Protein AF-A0A562YFC6-F1 (afdb_monomer)

Nearest PDB structures (foldseek):
  8dth-assembly1_A  TM=8.719E-01  e=4.647E-01  Arabidopsis thaliana
  7y4i-assembly1_A  TM=8.833E-01  e=5.257E-01  Arabidopsis thaliana
  6b85-assembly1_J  TM=7.557E-01  e=5.591E-01  synthetic construct
  6y4l-assembly1_A  TM=6.044E-01  e=3.787E+00  Homo sapiens

Structure (mmCIF, N/CA/C/O backbone):
data_AF-A0A562YFC6-F1
#
_entry.id   AF-A0A562YFC6-F1
#
loop_
_atom_site.group_PDB
_atom_site.id
_atom_site.type_symbol
_atom_site.label_atom_id
_atom_site.label_alt_id
_atom_site.label_comp_id
_atom_site.label_asym_id
_atom_site.label_entity_id
_atom_site.label_seq_id
_atom_site.pdbx_PDB_ins_code
_atom_site.Cartn_x
_atom_site.Cartn_y
_atom_site.Cartn_z
_atom_site.occupancy
_atom_site.B_iso_or_equiv
_atom_site.auth_seq_id
_atom_site.auth_comp_id
_atom_site.auth_asym_id
_atom_site.auth_atom_id
_atom_site.pdbx_PDB_model_num
ATOM 1 N N . MET A 1 1 ? 66.523 -62.316 -92.466 1.00 53.66 1 MET A N 1
ATOM 2 C CA . MET A 1 1 ? 65.958 -61.379 -93.464 1.00 53.66 1 MET A CA 1
ATOM 3 C C . MET A 1 1 ? 64.514 -60.990 -93.094 1.00 53.66 1 MET A C 1
ATOM 5 O O . MET A 1 1 ? 63.636 -61.067 -93.932 1.00 53.66 1 MET A O 1
ATOM 9 N N . PHE A 1 2 ? 64.249 -60.593 -91.837 1.00 54.56 2 PHE A N 1
ATOM 10 C CA . PHE A 1 2 ? 62.903 -60.193 -91.360 1.00 54.56 2 PHE A CA 1
ATOM 11 C C . PHE A 1 2 ? 62.871 -58.783 -90.723 1.00 54.56 2 PHE A C 1
ATOM 13 O O . PHE A 1 2 ? 61.810 -58.181 -90.638 1.00 54.56 2 PHE A O 1
ATOM 20 N N . ASN A 1 3 ? 64.025 -58.191 -90.381 1.00 55.91 3 ASN A N 1
ATOM 21 C CA . ASN A 1 3 ? 64.089 -56.900 -89.672 1.00 55.91 3 ASN A CA 1
ATOM 22 C C . ASN A 1 3 ? 63.833 -55.647 -90.531 1.00 55.91 3 ASN A C 1
ATOM 24 O O . ASN A 1 3 ? 63.648 -54.569 -89.976 1.00 55.91 3 ASN A O 1
ATOM 28 N N . TYR A 1 4 ? 63.827 -55.742 -91.864 1.00 58.12 4 TYR A N 1
ATOM 29 C CA . TYR A 1 4 ? 63.690 -54.549 -92.716 1.00 58.12 4 TYR A CA 1
ATOM 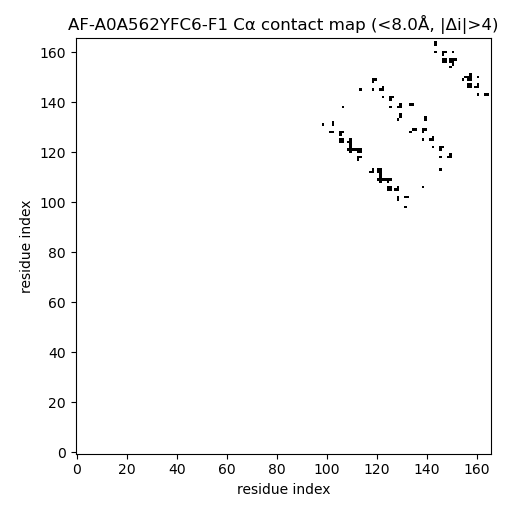30 C C . TYR A 1 4 ? 62.233 -54.118 -92.942 1.00 58.12 4 TYR A C 1
ATOM 32 O O . TYR A 1 4 ? 61.960 -52.928 -93.066 1.00 58.12 4 TYR A O 1
ATOM 40 N N . LEU A 1 5 ? 61.286 -55.062 -92.942 1.00 59.72 5 LEU A N 1
ATOM 41 C CA . LEU A 1 5 ? 59.866 -54.764 -93.174 1.00 59.72 5 LEU A CA 1
ATOM 42 C C . LEU A 1 5 ? 59.181 -54.158 -91.938 1.00 59.72 5 LEU A C 1
ATOM 44 O O . LEU A 1 5 ? 58.268 -53.345 -92.068 1.00 59.72 5 LEU A O 1
ATOM 48 N N . GLU A 1 6 ? 59.654 -54.491 -90.736 1.00 64.44 6 GLU A N 1
ATOM 49 C CA . GLU A 1 6 ? 59.081 -53.982 -89.485 1.00 64.44 6 GLU A CA 1
ATOM 50 C C . GLU A 1 6 ? 59.481 -52.521 -89.203 1.00 64.44 6 GLU A C 1
ATOM 52 O O . GLU A 1 6 ? 58.686 -51.729 -88.687 1.00 64.44 6 GLU A O 1
ATOM 57 N N . LEU A 1 7 ? 60.686 -52.125 -89.629 1.00 66.94 7 LEU A N 1
ATOM 58 C CA . LEU A 1 7 ? 61.162 -50.742 -89.547 1.00 66.94 7 LEU A CA 1
ATOM 59 C C . LEU A 1 7 ? 60.368 -49.800 -90.464 1.00 66.94 7 LEU A C 1
ATOM 61 O O . LEU A 1 7 ? 60.034 -48.687 -90.050 1.00 66.94 7 LEU A O 1
ATOM 65 N N . ASP A 1 8 ? 59.998 -50.242 -91.667 1.00 73.62 8 ASP A N 1
ATOM 66 C CA . ASP A 1 8 ? 59.271 -49.394 -92.619 1.00 73.62 8 ASP A CA 1
ATOM 67 C C . ASP A 1 8 ? 57.826 -49.117 -92.160 1.00 73.62 8 ASP A C 1
ATOM 69 O O . ASP A 1 8 ? 57.366 -47.969 -92.156 1.00 73.62 8 ASP A O 1
ATOM 73 N N . TYR A 1 9 ? 57.143 -50.132 -91.617 1.00 75.31 9 TYR A N 1
ATOM 74 C CA . TYR A 1 9 ? 55.788 -49.981 -91.076 1.00 75.31 9 TYR A CA 1
ATOM 75 C C . TYR A 1 9 ? 55.718 -48.968 -89.919 1.00 75.31 9 TYR A C 1
ATOM 77 O O . TYR A 1 9 ? 54.806 -48.134 -89.856 1.00 75.31 9 TYR A O 1
ATOM 85 N N . LYS A 1 10 ? 56.719 -48.975 -89.029 1.00 77.31 10 LYS A N 1
ATOM 86 C CA . LYS A 1 10 ? 56.790 -48.047 -87.890 1.00 77.31 10 LYS A CA 1
ATOM 87 C C . LYS A 1 10 ? 56.939 -46.592 -88.345 1.00 77.31 10 LYS A C 1
ATOM 89 O O . LYS A 1 10 ? 56.274 -45.707 -87.802 1.00 77.31 10 LYS A O 1
ATOM 94 N N . THR A 1 11 ? 57.741 -46.335 -89.380 1.00 82.81 11 THR A N 1
ATOM 95 C CA . THR A 1 11 ? 57.956 -44.963 -89.870 1.00 82.81 11 THR A CA 1
ATOM 96 C C . THR A 1 11 ? 56.727 -44.375 -90.561 1.00 82.81 11 THR A C 1
ATOM 98 O O . THR A 1 11 ? 56.467 -43.175 -90.422 1.00 82.81 11 THR A O 1
ATOM 101 N N . LYS A 1 12 ? 55.924 -45.195 -91.255 1.00 86.06 12 LYS A N 1
ATOM 102 C CA . LYS A 1 12 ? 54.685 -44.742 -91.905 1.00 86.06 12 LYS A CA 1
ATOM 103 C C . LYS A 1 12 ? 53.642 -44.289 -90.879 1.00 86.06 12 LYS A C 1
ATOM 105 O O . LYS A 1 12 ? 53.098 -43.189 -91.003 1.00 86.06 12 LYS A O 1
ATOM 110 N N . LYS A 1 13 ? 53.453 -45.066 -89.808 1.00 84.69 13 LYS A N 1
ATOM 111 C CA . LYS A 1 13 ? 52.497 -44.750 -88.733 1.00 84.69 13 LYS A CA 1
ATOM 112 C C . LYS A 1 13 ? 52.865 -43.468 -87.974 1.00 84.69 13 LYS A C 1
ATOM 114 O O . LYS A 1 13 ? 51.993 -42.665 -87.645 1.00 84.69 13 LYS A O 1
ATOM 119 N N . GLU A 1 14 ? 54.157 -43.209 -87.760 1.00 85.62 14 GLU A N 1
ATOM 120 C CA . GLU A 1 14 ? 54.598 -41.948 -87.148 1.00 85.62 14 GLU A CA 1
ATOM 121 C C . GLU A 1 14 ? 54.387 -40.718 -88.046 1.00 85.62 14 GLU A C 1
ATOM 123 O O . GLU A 1 14 ? 54.224 -39.603 -87.540 1.00 85.62 14 GLU A O 1
ATOM 128 N N . ARG A 1 15 ? 54.413 -40.867 -89.378 1.00 87.81 15 ARG A N 1
ATOM 129 C CA . ARG A 1 15 ? 54.118 -39.747 -90.292 1.00 87.81 15 ARG A CA 1
ATOM 130 C C . ARG A 1 15 ? 52.635 -39.388 -90.265 1.00 87.81 15 ARG A C 1
ATOM 132 O O . ARG A 1 15 ? 52.304 -38.205 -90.218 1.00 87.81 15 ARG A O 1
ATOM 139 N N . GLU A 1 16 ? 51.757 -40.385 -90.230 1.00 90.44 16 GLU A N 1
ATOM 140 C CA . GLU A 1 16 ? 50.309 -40.171 -90.136 1.00 90.44 16 GLU A CA 1
ATOM 141 C C . GLU A 1 16 ? 49.921 -39.498 -88.814 1.00 90.44 16 GLU A C 1
ATOM 143 O O . GLU A 1 16 ? 49.194 -38.501 -88.822 1.00 90.44 16 GLU A O 1
ATOM 148 N N . LEU A 1 17 ? 50.496 -39.945 -87.691 1.00 86.19 17 LEU A N 1
ATOM 149 C CA . LEU A 1 17 ? 50.258 -39.330 -86.383 1.00 86.19 17 LEU A CA 1
ATOM 150 C C . LEU A 1 17 ? 50.730 -37.867 -86.338 1.00 86.19 17 LEU A C 1
ATOM 152 O O . LEU A 1 17 ? 50.012 -36.992 -85.851 1.00 86.19 17 LEU A O 1
ATOM 156 N N . ARG A 1 18 ? 51.906 -37.564 -86.906 1.00 88.19 18 ARG A N 1
ATOM 157 C CA . ARG A 1 18 ? 52.421 -36.185 -86.994 1.00 88.19 18 ARG A CA 1
ATOM 158 C C . ARG A 1 18 ? 51.535 -35.279 -87.852 1.00 88.19 18 ARG A C 1
ATOM 160 O O . ARG A 1 18 ? 51.363 -34.106 -87.518 1.00 88.19 18 ARG A O 1
ATOM 167 N N . ASN A 1 19 ? 50.945 -35.808 -88.922 1.00 87.12 19 ASN A N 1
ATOM 168 C CA . ASN A 1 19 ? 50.022 -35.050 -89.765 1.00 87.12 19 ASN A CA 1
ATOM 169 C C . ASN A 1 19 ? 48.670 -34.813 -89.076 1.00 87.12 19 ASN A C 1
ATOM 171 O O . ASN A 1 19 ? 48.133 -33.709 -89.171 1.00 87.12 19 ASN A O 1
ATOM 175 N N . ALA A 1 20 ? 48.154 -35.791 -88.326 1.00 84.38 20 ALA A N 1
ATOM 176 C CA . ALA A 1 20 ? 46.941 -35.623 -87.525 1.00 84.38 20 ALA A CA 1
ATOM 177 C C . ALA A 1 20 ? 47.119 -34.544 -86.441 1.00 84.38 20 ALA A C 1
ATOM 179 O O . ALA A 1 20 ? 46.276 -33.656 -86.306 1.00 84.38 20 ALA A O 1
ATOM 180 N N . ILE A 1 21 ? 48.258 -34.549 -85.737 1.00 81.62 21 ILE A N 1
ATOM 181 C CA . ILE A 1 21 ? 48.587 -33.532 -84.725 1.00 81.62 21 ILE A CA 1
ATOM 182 C C . ILE A 1 21 ? 48.693 -32.136 -85.356 1.00 81.62 21 ILE A C 1
ATOM 184 O O . ILE A 1 21 ? 48.140 -31.180 -84.813 1.00 81.62 21 ILE A O 1
ATOM 188 N N . ARG A 1 22 ? 49.323 -32.003 -86.533 1.00 81.19 22 ARG A N 1
ATOM 189 C CA . ARG A 1 22 ? 49.380 -30.720 -87.259 1.00 81.19 22 ARG A CA 1
ATOM 190 C C . ARG A 1 22 ? 47.996 -30.200 -87.656 1.00 81.19 22 ARG A C 1
ATOM 192 O O . ARG A 1 22 ? 47.754 -29.001 -87.553 1.00 81.19 22 ARG A O 1
ATOM 199 N N . LYS A 1 23 ? 47.081 -31.087 -88.056 1.00 80.19 23 LYS A N 1
ATOM 200 C CA . LYS A 1 23 ? 45.707 -30.726 -88.443 1.00 80.19 23 LYS A CA 1
ATOM 201 C C . LYS A 1 23 ? 44.857 -30.289 -87.242 1.00 80.19 23 LYS A C 1
ATOM 203 O O . LYS A 1 23 ? 44.043 -29.381 -87.362 1.00 80.19 23 LYS A O 1
ATOM 208 N N . LEU A 1 24 ? 45.088 -30.877 -86.066 1.00 72.38 24 LEU A N 1
ATOM 209 C CA . LEU A 1 24 ? 44.461 -30.429 -84.816 1.00 72.38 24 LEU A CA 1
ATOM 210 C C . LEU A 1 24 ? 45.032 -29.085 -84.342 1.00 72.38 24 LEU A C 1
ATOM 212 O O . LEU A 1 24 ? 44.290 -28.222 -83.879 1.00 72.38 24 LEU A O 1
ATOM 216 N N . GLN A 1 25 ? 46.337 -28.861 -84.517 1.00 71.25 25 GLN A N 1
ATOM 217 C CA . GLN A 1 25 ? 46.973 -27.589 -84.174 1.00 71.25 25 GLN A CA 1
ATOM 218 C C . GLN A 1 25 ? 46.611 -26.442 -85.128 1.00 71.25 25 GLN A C 1
ATOM 220 O O . GLN A 1 25 ? 46.669 -25.291 -84.705 1.00 71.25 25 GLN A O 1
ATOM 225 N N . SER A 1 26 ? 46.189 -26.705 -86.372 1.00 62.50 26 SER A N 1
ATOM 226 C CA . SER A 1 26 ? 45.681 -25.648 -87.263 1.00 62.50 26 SER A CA 1
ATOM 227 C C . SER A 1 26 ? 44.283 -25.153 -86.879 1.00 62.50 26 SER A C 1
ATOM 229 O O . SER A 1 26 ? 43.879 -24.085 -87.323 1.00 62.50 26 SER A O 1
ATOM 231 N N . HIS A 1 27 ? 43.573 -25.863 -85.995 1.00 56.12 27 HIS A N 1
ATOM 232 C CA . HIS A 1 27 ? 42.356 -25.371 -85.339 1.00 56.12 27 HIS A CA 1
ATOM 233 C C . HIS A 1 27 ? 42.654 -24.551 -84.069 1.00 56.12 27 HIS A C 1
ATOM 235 O O . HIS A 1 27 ? 41.823 -24.447 -83.166 1.00 56.12 27 HIS A O 1
ATOM 241 N N . ARG A 1 28 ? 43.850 -23.939 -84.000 1.00 54.16 28 ARG A N 1
ATOM 242 C CA . ARG A 1 28 ? 44.272 -23.035 -82.926 1.00 54.16 28 ARG A CA 1
ATOM 243 C C . ARG A 1 28 ? 43.218 -21.944 -82.728 1.00 54.16 28 ARG A C 1
ATOM 245 O O . ARG A 1 28 ? 43.049 -21.051 -83.552 1.00 54.16 28 ARG A O 1
ATOM 252 N N . ILE A 1 29 ? 42.538 -22.063 -81.594 1.00 59.28 29 ILE A N 1
ATOM 253 C CA . ILE A 1 29 ? 41.577 -21.126 -81.022 1.00 59.28 29 ILE A CA 1
ATOM 254 C C . ILE A 1 29 ? 42.094 -19.698 -81.204 1.00 59.28 29 ILE A C 1
ATOM 256 O O . ILE A 1 29 ? 43.189 -19.351 -80.757 1.00 59.28 29 ILE A O 1
ATOM 260 N N . ASN A 1 30 ? 41.281 -18.906 -81.899 1.00 52.88 30 ASN A N 1
ATOM 261 C CA . ASN A 1 30 ? 41.538 -17.533 -82.299 1.00 52.88 30 ASN A CA 1
ATOM 262 C C . ASN A 1 30 ? 41.985 -16.706 -81.079 1.00 52.88 30 ASN A C 1
ATOM 264 O O . ASN A 1 30 ? 41.220 -16.488 -80.136 1.00 52.88 30 ASN A O 1
ATOM 268 N N . THR A 1 31 ? 43.239 -16.257 -81.075 1.00 55.38 31 THR A N 1
ATOM 269 C CA . THR A 1 31 ? 43.845 -15.479 -79.979 1.00 55.38 31 THR A CA 1
ATOM 270 C C . THR A 1 31 ? 43.122 -14.150 -79.732 1.00 55.38 31 THR A C 1
ATOM 272 O O . THR A 1 31 ? 43.172 -13.624 -78.620 1.00 55.38 31 THR A O 1
ATOM 275 N N . SER A 1 32 ? 42.373 -13.659 -80.724 1.00 54.91 32 SER A N 1
ATOM 276 C CA . SER A 1 32 ? 41.487 -12.493 -80.634 1.00 54.91 32 SER A CA 1
ATOM 277 C C . SER A 1 32 ? 40.285 -12.699 -79.703 1.00 54.91 32 SER A C 1
ATOM 279 O O . SER A 1 32 ? 39.852 -11.758 -79.037 1.00 54.91 32 SER A O 1
ATOM 281 N N . PHE A 1 33 ? 39.768 -13.927 -79.580 1.00 57.31 33 PHE A N 1
ATOM 282 C CA . PHE A 1 33 ? 38.660 -14.221 -78.666 1.00 57.31 33 PHE A CA 1
ATOM 283 C C . PHE A 1 33 ? 39.122 -14.163 -77.204 1.00 57.31 33 PHE A C 1
ATOM 285 O O . PHE A 1 33 ? 38.419 -13.645 -76.338 1.00 57.31 33 PHE A O 1
ATOM 292 N N . ARG A 1 34 ? 40.352 -14.616 -76.930 1.00 54.94 34 ARG A N 1
ATOM 293 C CA . ARG A 1 34 ? 40.930 -14.627 -75.578 1.00 54.94 34 ARG A CA 1
ATOM 294 C C . ARG A 1 34 ? 41.220 -13.219 -75.050 1.00 54.94 34 ARG A C 1
ATOM 296 O O . ARG A 1 34 ? 40.941 -12.950 -73.883 1.00 54.94 34 ARG A O 1
ATOM 303 N N . SER A 1 35 ? 41.744 -12.319 -75.885 1.00 58.41 35 SER A N 1
ATOM 304 C CA . SER A 1 35 ? 42.001 -10.926 -75.485 1.00 58.41 35 SER A CA 1
ATOM 305 C C . SER A 1 35 ? 40.706 -10.120 -75.324 1.00 58.41 35 SER A C 1
ATOM 307 O O . SER A 1 35 ? 40.571 -9.368 -74.358 1.00 58.41 35 SER A O 1
ATOM 309 N N . SER A 1 36 ? 39.714 -10.337 -76.195 1.00 59.88 36 SER A N 1
ATOM 310 C CA . SER A 1 36 ? 38.390 -9.704 -76.089 1.00 59.88 36 SER A CA 1
ATOM 311 C C . SER A 1 36 ? 37.625 -10.157 -74.835 1.00 59.88 36 SER A C 1
ATOM 313 O O . SER A 1 36 ? 37.103 -9.332 -74.079 1.00 59.88 36 SER A O 1
ATOM 315 N N . PHE A 1 37 ? 37.644 -11.459 -74.530 1.00 64.00 37 PHE A N 1
ATOM 316 C CA . PHE A 1 37 ? 37.010 -12.005 -73.328 1.00 64.00 37 PHE A CA 1
ATOM 317 C C . PHE A 1 37 ? 37.700 -11.531 -72.040 1.00 64.00 37 PHE A C 1
ATOM 319 O O . PHE A 1 37 ? 37.025 -11.168 -71.078 1.00 64.00 37 PHE A O 1
ATOM 326 N N . SER A 1 38 ? 39.035 -11.444 -72.032 1.00 64.44 38 SER A N 1
ATOM 327 C CA . SER A 1 38 ? 39.795 -10.930 -70.884 1.00 64.44 38 SER A CA 1
ATOM 328 C C . SER A 1 38 ? 39.465 -9.465 -70.568 1.00 64.44 38 SER A C 1
ATOM 330 O O . SER A 1 38 ? 39.236 -9.130 -69.406 1.00 64.44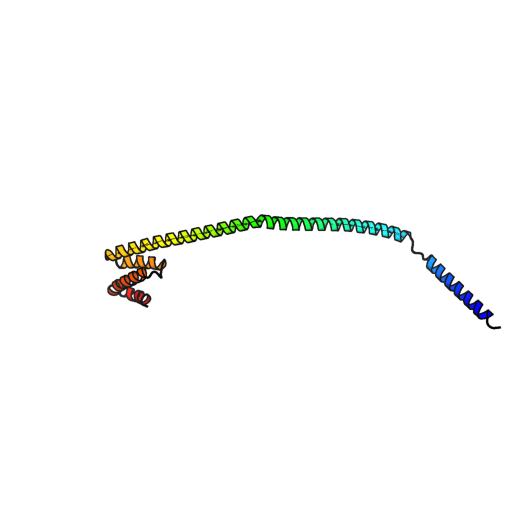 38 SER A O 1
ATOM 332 N N . ASN A 1 39 ? 39.350 -8.605 -71.584 1.00 68.50 39 ASN A N 1
ATOM 333 C CA . ASN A 1 39 ? 38.972 -7.202 -71.387 1.00 68.50 39 ASN A CA 1
ATOM 334 C C . ASN A 1 39 ? 37.525 -7.050 -70.888 1.00 68.50 39 ASN A C 1
ATOM 336 O O . ASN A 1 39 ? 37.253 -6.219 -70.017 1.00 68.50 39 ASN A O 1
ATOM 340 N N . SER A 1 40 ? 36.604 -7.883 -71.384 1.00 72.50 40 SER A N 1
ATOM 341 C CA . SER A 1 40 ? 35.212 -7.919 -70.916 1.00 72.50 40 SER A CA 1
ATOM 342 C C . SER A 1 40 ? 35.105 -8.378 -69.454 1.00 72.50 40 SER A C 1
ATOM 344 O O . SER A 1 40 ? 34.430 -7.737 -68.645 1.00 72.50 40 SER A O 1
ATOM 346 N N . LEU A 1 41 ? 35.848 -9.424 -69.075 1.00 71.12 41 LEU A N 1
ATOM 347 C CA . LEU A 1 41 ? 35.904 -9.915 -67.698 1.00 71.12 41 LEU A CA 1
ATOM 348 C C . LEU A 1 41 ? 36.503 -8.888 -66.737 1.00 71.12 41 LEU A C 1
ATOM 350 O O . LEU A 1 41 ? 35.936 -8.655 -65.674 1.00 71.12 41 LEU A O 1
ATOM 354 N N . ASN A 1 42 ? 37.595 -8.219 -67.113 1.00 70.31 42 ASN A N 1
ATOM 355 C CA . ASN A 1 42 ? 38.194 -7.177 -66.278 1.00 70.31 42 ASN A CA 1
ATOM 356 C C . ASN A 1 42 ? 37.215 -6.015 -66.044 1.00 70.31 42 ASN A C 1
ATOM 358 O O . ASN A 1 42 ? 37.074 -5.539 -64.917 1.00 70.31 42 ASN A O 1
ATOM 362 N N . LYS A 1 43 ? 36.456 -5.614 -67.072 1.00 73.50 43 LYS A N 1
ATOM 363 C CA . LYS A 1 43 ? 35.400 -4.598 -66.944 1.00 73.50 43 LYS A CA 1
ATOM 364 C C . LYS A 1 43 ? 34.256 -5.061 -66.031 1.00 73.50 43 LYS A C 1
ATOM 366 O O . LYS A 1 43 ? 33.756 -4.267 -65.234 1.00 73.50 43 LYS A O 1
ATOM 371 N N . PHE A 1 44 ? 33.865 -6.335 -66.102 1.00 70.75 44 PHE A N 1
ATOM 372 C CA . PHE A 1 44 ? 32.829 -6.920 -65.243 1.00 70.75 44 PHE A CA 1
ATOM 373 C C . PHE A 1 44 ? 33.281 -7.036 -63.779 1.00 70.75 44 PHE A C 1
ATOM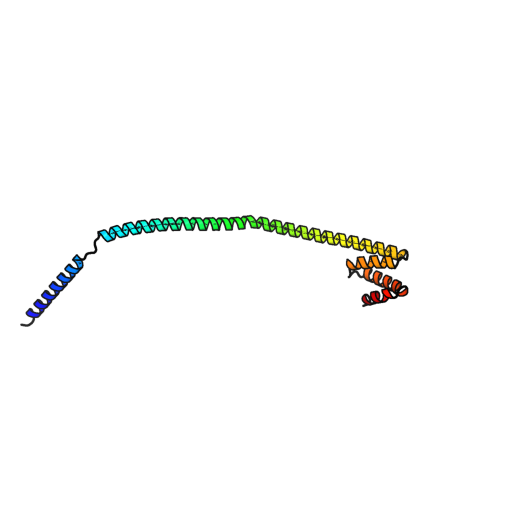 375 O O . PHE A 1 44 ? 3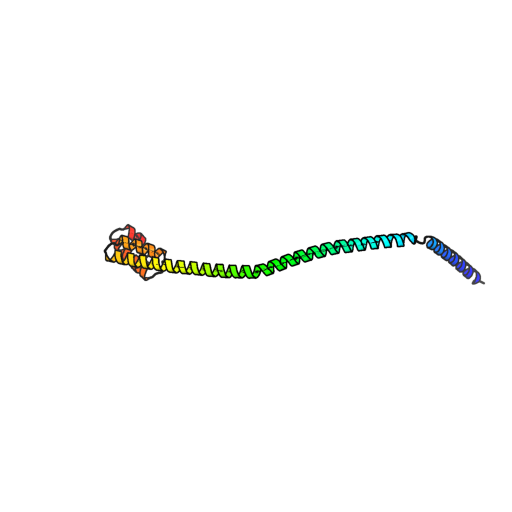2.540 -6.648 -62.879 1.00 70.75 44 PHE A O 1
ATOM 382 N N . ILE A 1 45 ? 34.521 -7.468 -63.533 1.00 69.12 45 ILE A N 1
ATOM 383 C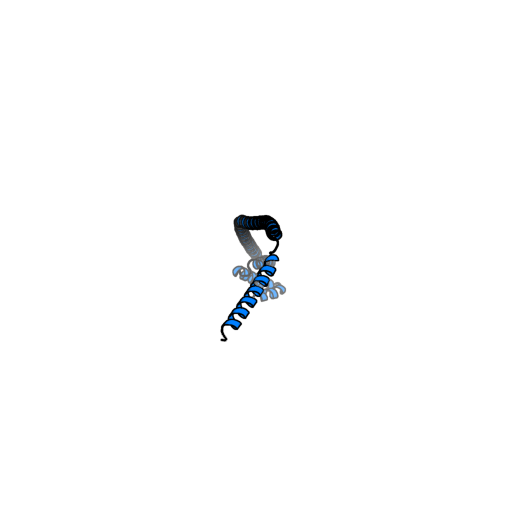 CA . ILE A 1 45 ? 35.117 -7.583 -62.192 1.00 69.12 45 ILE A CA 1
ATOM 384 C C . ILE A 1 45 ? 35.240 -6.210 -61.526 1.00 69.12 45 ILE A C 1
ATOM 386 O O . ILE A 1 45 ? 34.906 -6.072 -60.349 1.00 69.12 45 ILE A O 1
ATOM 390 N N . VAL A 1 46 ? 35.668 -5.177 -62.261 1.00 69.56 46 VAL A N 1
ATOM 391 C CA . VAL A 1 46 ? 35.730 -3.800 -61.741 1.00 69.56 46 VAL A CA 1
ATOM 392 C C . VAL A 1 46 ? 34.330 -3.284 -61.404 1.00 69.56 46 VAL A C 1
ATOM 394 O O . VAL A 1 46 ? 34.131 -2.719 -60.328 1.00 69.56 46 VAL A O 1
ATOM 397 N N . LYS A 1 47 ? 33.336 -3.531 -62.269 1.00 69.19 47 LYS A N 1
ATOM 398 C CA . LYS A 1 47 ? 31.944 -3.118 -62.032 1.00 69.19 47 LYS A CA 1
ATOM 399 C C . LYS A 1 47 ? 31.318 -3.846 -60.837 1.00 69.19 47 LYS A C 1
ATOM 401 O O . LYS A 1 47 ? 30.624 -3.207 -60.048 1.00 69.19 47 LYS A O 1
ATOM 406 N N . LEU A 1 48 ? 31.614 -5.138 -60.655 1.00 65.06 48 LEU A N 1
ATOM 407 C CA . LEU A 1 48 ? 31.234 -5.877 -59.451 1.00 65.06 48 LEU A CA 1
ATOM 408 C C . LEU A 1 48 ? 31.910 -5.280 -58.215 1.00 65.06 48 LEU A C 1
ATOM 410 O O . LEU A 1 48 ? 31.211 -4.870 -57.296 1.00 65.06 48 LEU A O 1
ATOM 414 N N . LYS A 1 49 ? 33.242 -5.152 -58.187 1.00 66.62 49 LYS A N 1
ATOM 415 C CA . LYS A 1 49 ? 33.957 -4.600 -57.020 1.00 66.62 49 LYS A CA 1
ATOM 416 C C . LYS A 1 49 ? 33.411 -3.234 -56.589 1.00 66.62 49 LYS A C 1
ATOM 418 O O . LYS A 1 49 ? 33.267 -2.991 -55.394 1.00 66.62 49 LYS A O 1
ATOM 423 N N . LEU A 1 50 ? 33.037 -2.379 -57.545 1.00 67.44 50 LEU A N 1
ATOM 424 C CA . LEU A 1 50 ? 32.445 -1.071 -57.260 1.00 67.44 50 LEU A CA 1
ATOM 425 C C . LEU A 1 50 ? 31.034 -1.163 -56.653 1.00 67.44 50 LEU A C 1
ATOM 427 O O . LEU A 1 50 ? 30.696 -0.382 -55.766 1.00 67.44 50 LEU A O 1
ATOM 431 N N . HIS A 1 51 ? 30.206 -2.093 -57.136 1.00 66.38 51 HIS A N 1
ATOM 432 C CA . HIS A 1 51 ? 28.843 -2.296 -56.642 1.00 66.38 51 HIS A CA 1
ATOM 433 C C . HIS A 1 51 ? 28.846 -2.899 -55.231 1.00 66.38 51 HIS A C 1
ATOM 435 O O . HIS A 1 51 ? 28.228 -2.351 -54.323 1.00 66.38 51 HIS A O 1
ATOM 441 N N . TRP A 1 52 ? 29.612 -3.974 -55.024 1.00 65.19 52 TRP A N 1
ATOM 442 C CA . TRP A 1 52 ? 29.724 -4.649 -53.729 1.00 65.19 52 TRP A CA 1
ATOM 443 C C . TRP A 1 52 ? 30.381 -3.755 -52.667 1.00 65.19 52 TRP A C 1
ATOM 445 O O . TRP A 1 52 ? 29.928 -3.732 -51.526 1.00 65.19 52 TRP A O 1
ATOM 455 N N . GLY A 1 53 ? 31.375 -2.940 -53.043 1.00 69.56 53 GLY A N 1
ATOM 456 C CA . GLY A 1 53 ? 32.001 -1.980 -52.129 1.00 69.56 53 GLY A CA 1
ATOM 457 C C . GLY A 1 53 ? 31.026 -0.928 -51.584 1.00 69.56 53 GLY A C 1
ATOM 458 O O . GLY A 1 53 ? 31.049 -0.633 -50.392 1.00 69.56 53 GLY A O 1
ATOM 459 N N . LYS A 1 54 ? 30.121 -0.401 -52.421 1.00 73.62 54 LYS A N 1
ATOM 460 C CA . LYS A 1 54 ? 29.118 0.592 -51.991 1.00 73.62 54 LYS A CA 1
ATOM 461 C C . LYS A 1 54 ? 28.068 -0.005 -51.052 1.00 73.62 54 LYS A C 1
ATOM 463 O O . LYS A 1 54 ? 27.718 0.631 -50.062 1.00 73.62 54 LYS A O 1
ATOM 468 N N . THR A 1 55 ? 27.594 -1.221 -51.329 1.00 76.62 55 THR A N 1
ATOM 469 C CA . THR A 1 55 ? 26.613 -1.901 -50.469 1.00 76.62 55 THR A CA 1
ATOM 470 C C . THR A 1 55 ? 27.202 -2.224 -49.096 1.00 76.62 55 THR A C 1
ATOM 472 O O . THR A 1 55 ? 26.553 -1.967 -48.085 1.00 76.62 55 THR A O 1
ATOM 475 N N . ILE A 1 56 ? 28.450 -2.704 -49.043 1.00 80.38 56 ILE A N 1
ATOM 476 C CA . ILE A 1 56 ? 29.132 -3.015 -47.778 1.00 80.38 56 ILE A CA 1
ATOM 477 C C . ILE A 1 56 ? 29.287 -1.749 -46.925 1.00 80.38 56 ILE A C 1
ATOM 479 O O . ILE A 1 56 ? 28.902 -1.762 -45.757 1.00 80.38 56 ILE A O 1
ATOM 483 N N . LEU A 1 57 ? 29.754 -0.640 -47.512 1.00 82.50 57 LEU A N 1
ATOM 484 C CA . LEU A 1 57 ? 29.898 0.637 -46.801 1.00 82.50 57 LEU A CA 1
ATOM 485 C C . LEU A 1 57 ? 28.566 1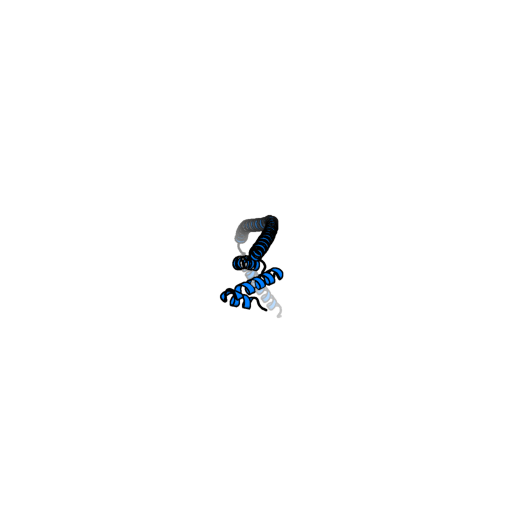.170 -46.251 1.00 82.50 57 LEU A C 1
ATOM 487 O O . LEU A 1 57 ? 28.538 1.743 -45.168 1.00 82.50 57 LEU A O 1
ATOM 491 N N . PHE A 1 58 ? 27.457 0.975 -46.967 1.00 85.12 58 PHE A N 1
ATOM 492 C CA . PHE A 1 58 ? 26.138 1.375 -46.472 1.00 85.12 58 PHE A CA 1
ATOM 493 C C . PHE A 1 58 ? 25.675 0.501 -45.299 1.00 85.12 58 PHE A C 1
ATOM 495 O O . PHE A 1 58 ? 25.185 1.005 -44.293 1.00 85.12 58 PHE A O 1
ATOM 502 N N . THR A 1 59 ? 25.863 -0.816 -45.386 1.00 86.75 59 THR A N 1
ATOM 503 C CA . THR A 1 59 ? 25.457 -1.718 -44.297 1.00 86.75 59 THR A CA 1
ATOM 504 C C . THR A 1 59 ? 26.256 -1.490 -43.013 1.00 86.75 59 THR A C 1
ATOM 506 O O . THR A 1 59 ? 25.685 -1.528 -41.924 1.00 86.75 59 THR A O 1
ATOM 509 N N . THR A 1 60 ? 27.556 -1.196 -43.116 1.00 89.44 60 THR A N 1
ATOM 510 C CA . THR A 1 60 ? 28.402 -0.957 -41.940 1.00 89.44 60 THR A CA 1
ATOM 511 C C . THR A 1 60 ? 28.102 0.380 -41.270 1.00 89.44 60 THR A C 1
ATOM 513 O O . THR A 1 60 ? 28.099 0.442 -40.042 1.00 89.44 60 THR A O 1
ATOM 516 N N . THR A 1 61 ? 27.789 1.434 -42.032 1.00 92.75 61 THR A N 1
ATOM 517 C CA . THR A 1 61 ? 27.407 2.735 -41.454 1.00 92.75 61 THR A CA 1
ATOM 518 C C . THR A 1 61 ? 26.074 2.661 -40.721 1.00 92.75 61 THR A C 1
ATOM 520 O O . THR A 1 61 ? 25.965 3.191 -39.616 1.00 92.75 61 THR A O 1
ATOM 523 N N . VAL A 1 62 ? 25.087 1.948 -41.272 1.00 95.12 62 VAL A N 1
ATOM 524 C CA . VAL A 1 62 ? 23.796 1.722 -40.603 1.00 95.12 62 VAL A CA 1
ATOM 525 C C . VAL A 1 62 ? 23.981 0.936 -39.303 1.00 95.12 62 VAL A C 1
ATOM 527 O O . VAL A 1 62 ? 23.444 1.328 -38.269 1.00 95.12 62 VAL A O 1
ATOM 530 N N . LEU A 1 63 ? 24.782 -0.135 -39.319 1.00 95.25 63 LEU A N 1
ATOM 531 C CA . LEU A 1 63 ? 25.054 -0.926 -38.115 1.00 95.25 63 LEU A CA 1
ATOM 532 C C . LEU A 1 63 ? 25.749 -0.085 -37.034 1.00 95.25 63 LEU A C 1
ATOM 534 O O . LEU A 1 63 ? 25.359 -0.124 -35.868 1.00 95.25 63 LEU A O 1
ATOM 538 N N . PHE A 1 64 ? 26.747 0.712 -37.427 1.00 96.25 64 PHE A N 1
ATOM 539 C CA . PHE A 1 64 ? 27.451 1.604 -36.512 1.00 96.25 64 PHE A CA 1
ATOM 540 C C . PHE A 1 64 ? 26.505 2.645 -35.904 1.00 96.25 64 PHE A C 1
ATOM 542 O O . PHE A 1 64 ? 26.521 2.837 -34.690 1.00 96.25 64 PHE A O 1
ATOM 549 N N . ALA A 1 65 ? 25.619 3.241 -36.710 1.00 95.69 65 ALA A N 1
ATOM 550 C CA . ALA A 1 65 ? 24.616 4.190 -36.235 1.00 95.69 65 ALA A CA 1
ATOM 551 C C . ALA A 1 65 ? 23.702 3.572 -35.160 1.00 95.69 65 ALA A C 1
ATOM 553 O O . ALA A 1 65 ? 23.496 4.177 -34.106 1.00 95.69 65 ALA A O 1
ATOM 554 N N . ILE A 1 66 ? 23.225 2.339 -35.368 1.00 95.75 66 ILE A N 1
ATOM 555 C CA . ILE A 1 66 ? 22.391 1.621 -34.390 1.00 95.75 66 ILE A CA 1
ATOM 556 C C . ILE A 1 66 ? 23.161 1.372 -33.087 1.00 95.75 66 ILE A C 1
ATOM 558 O O . ILE A 1 66 ? 22.647 1.658 -32.006 1.00 95.75 66 ILE A O 1
ATOM 562 N N . ILE A 1 67 ? 24.404 0.888 -33.174 1.00 96.00 67 ILE A N 1
ATOM 563 C CA . ILE A 1 67 ? 25.240 0.632 -31.991 1.00 96.00 67 ILE A CA 1
ATOM 564 C C . ILE A 1 67 ? 25.473 1.932 -31.215 1.00 96.00 67 ILE A C 1
ATOM 566 O O . ILE A 1 67 ? 25.294 1.963 -29.997 1.00 96.00 67 ILE A O 1
ATOM 570 N N . THR A 1 68 ? 25.810 3.025 -31.907 1.00 95.06 68 THR A N 1
ATOM 571 C CA . THR A 1 68 ? 25.990 4.330 -31.259 1.00 95.06 68 THR A CA 1
ATOM 572 C C . THR A 1 68 ? 24.706 4.831 -30.602 1.00 95.06 68 THR A C 1
ATOM 574 O O . THR A 1 68 ? 24.767 5.324 -29.479 1.00 95.06 68 THR A O 1
ATOM 577 N N . ALA A 1 69 ? 23.538 4.642 -31.224 1.00 94.44 69 ALA A N 1
ATOM 578 C CA . ALA A 1 69 ? 22.260 5.014 -30.624 1.00 94.44 69 ALA A CA 1
ATOM 579 C C . ALA A 1 69 ? 21.994 4.238 -29.322 1.00 94.44 69 ALA A C 1
ATOM 581 O O . ALA A 1 69 ? 21.634 4.842 -28.314 1.00 94.44 69 ALA A O 1
ATOM 582 N N . ILE A 1 70 ? 22.243 2.924 -29.301 1.00 94.00 70 ILE A N 1
ATOM 583 C CA . ILE A 1 70 ? 22.078 2.094 -28.095 1.00 94.00 70 ILE A CA 1
ATOM 584 C C . ILE A 1 70 ? 23.017 2.566 -26.973 1.00 94.00 70 ILE A C 1
ATOM 586 O O . ILE A 1 70 ? 22.583 2.741 -25.833 1.00 94.00 70 ILE A O 1
ATOM 590 N N . LEU A 1 71 ? 24.291 2.828 -27.292 1.00 92.44 71 LEU A N 1
ATOM 591 C CA . LEU A 1 71 ? 25.274 3.297 -26.309 1.00 92.44 71 LEU A CA 1
ATOM 592 C C . LEU A 1 71 ? 24.891 4.653 -25.700 1.00 92.44 71 LEU A C 1
ATOM 594 O O . LEU A 1 71 ? 25.067 4.850 -24.497 1.00 92.44 71 LEU A O 1
ATOM 598 N N . LEU A 1 72 ? 24.334 5.566 -26.501 1.00 91.44 72 LEU A N 1
ATOM 599 C CA . LEU A 1 72 ? 23.892 6.883 -26.033 1.00 91.44 72 LEU A CA 1
ATOM 600 C C . LEU A 1 72 ? 22.599 6.827 -25.201 1.00 91.44 72 LEU A C 1
ATOM 602 O O . LEU A 1 72 ? 22.412 7.665 -24.318 1.00 91.44 72 LEU A O 1
ATOM 606 N N . LEU A 1 73 ? 21.721 5.845 -25.432 1.00 91.44 73 LEU A N 1
ATOM 607 C CA . LEU A 1 73 ? 20.455 5.697 -24.699 1.00 91.44 73 LEU A CA 1
ATOM 608 C C . LEU A 1 73 ? 20.618 5.027 -23.323 1.00 91.44 73 LEU A C 1
ATOM 610 O O . LEU A 1 73 ? 19.895 5.373 -22.387 1.00 91.44 73 LEU A O 1
ATOM 614 N N . ASN A 1 74 ? 21.587 4.125 -23.153 1.00 87.81 74 ASN A N 1
ATOM 615 C CA . ASN A 1 74 ? 21.843 3.429 -21.882 1.00 87.81 74 ASN A CA 1
ATOM 616 C C . ASN A 1 74 ? 21.958 4.338 -20.632 1.00 87.81 74 ASN A C 1
ATOM 618 O O . ASN A 1 74 ? 21.292 4.052 -19.632 1.00 87.81 74 ASN A O 1
ATOM 622 N N . PRO A 1 75 ? 22.741 5.440 -20.625 1.00 88.75 75 PRO A N 1
ATOM 623 C CA . PRO A 1 75 ? 22.833 6.319 -19.453 1.00 88.75 75 PRO A CA 1
ATOM 624 C C . PRO A 1 75 ? 21.543 7.101 -19.177 1.00 88.75 75 PRO A C 1
ATOM 626 O O . PRO A 1 75 ? 21.333 7.565 -18.057 1.00 88.75 75 PRO A O 1
ATOM 629 N N . ILE A 1 76 ? 20.683 7.273 -20.183 1.00 89.81 76 ILE A N 1
ATOM 630 C CA . ILE A 1 76 ? 19.386 7.930 -20.024 1.00 89.81 76 ILE A CA 1
ATOM 631 C C . ILE A 1 76 ? 18.437 6.975 -19.298 1.00 89.81 76 ILE A C 1
ATOM 633 O O . ILE A 1 76 ? 17.858 7.351 -18.280 1.00 89.81 76 ILE A O 1
ATOM 637 N N . ILE A 1 77 ? 18.352 5.722 -19.756 1.00 88.81 77 ILE A N 1
ATOM 638 C CA . ILE A 1 77 ? 17.496 4.686 -19.158 1.00 88.81 77 ILE A CA 1
ATOM 639 C C . ILE A 1 77 ? 17.821 4.495 -17.670 1.00 88.81 77 ILE A C 1
ATOM 641 O O . ILE A 1 77 ? 16.911 4.511 -16.843 1.00 88.81 77 ILE A O 1
ATOM 645 N N . SER A 1 78 ? 19.104 4.413 -17.303 1.00 90.06 78 SER A N 1
ATOM 646 C CA . SER A 1 78 ? 19.504 4.224 -15.900 1.00 90.06 78 SER A CA 1
ATOM 647 C C . SER A 1 78 ? 19.123 5.402 -14.994 1.00 90.06 78 SER A C 1
ATOM 649 O O . SER A 1 78 ? 18.723 5.210 -13.843 1.00 90.06 78 SER A O 1
ATOM 651 N N . ARG A 1 79 ? 19.185 6.640 -15.504 1.00 90.31 79 ARG A N 1
ATOM 652 C CA . ARG A 1 79 ? 18.720 7.829 -14.771 1.00 90.31 79 ARG A CA 1
ATOM 653 C C . ARG A 1 79 ? 17.205 7.828 -14.595 1.00 90.31 79 ARG A C 1
ATOM 655 O O . ARG A 1 79 ? 16.737 8.157 -13.506 1.00 90.31 79 ARG A O 1
ATOM 662 N N . TYR A 1 80 ? 16.455 7.441 -15.628 1.00 91.31 80 TYR A N 1
ATOM 663 C CA . TYR A 1 80 ? 14.999 7.313 -15.545 1.00 91.31 80 TYR A CA 1
ATOM 664 C C . TYR A 1 80 ? 14.575 6.239 -14.550 1.00 91.31 80 TYR A C 1
ATOM 666 O O . TYR A 1 80 ? 13.661 6.476 -13.764 1.00 91.31 80 TYR A O 1
ATOM 674 N N . GLU A 1 81 ? 15.249 5.091 -14.537 1.00 91.94 81 GLU A N 1
ATOM 675 C CA . GLU A 1 81 ? 14.966 4.020 -13.584 1.00 91.94 81 GLU A CA 1
ATOM 676 C C . GLU A 1 81 ? 15.199 4.490 -12.145 1.00 91.94 81 GLU A C 1
ATOM 678 O O . GLU A 1 81 ? 14.308 4.373 -11.303 1.00 91.94 81 GLU A O 1
ATOM 683 N N . LYS A 1 82 ? 16.349 5.125 -11.878 1.00 91.88 82 LYS A N 1
ATOM 684 C CA . LYS A 1 82 ? 16.645 5.694 -10.559 1.00 91.88 82 LYS A CA 1
ATOM 685 C C . LYS A 1 82 ? 15.602 6.733 -10.143 1.00 91.88 82 LYS A C 1
ATOM 687 O O . LYS A 1 82 ? 15.091 6.666 -9.030 1.00 91.88 82 LYS A O 1
ATOM 692 N N . TYR A 1 83 ? 15.256 7.660 -11.036 1.00 91.75 83 TYR A N 1
ATOM 693 C CA . TYR A 1 83 ? 14.249 8.687 -10.770 1.00 91.75 83 TYR A CA 1
ATOM 694 C C . TYR A 1 83 ? 12.866 8.081 -10.485 1.00 91.75 83 TYR A C 1
ATOM 696 O O . TYR A 1 83 ? 12.225 8.436 -9.497 1.00 91.75 83 TYR A O 1
ATOM 704 N N . SER A 1 84 ? 12.428 7.124 -11.308 1.00 91.44 84 SER A N 1
ATOM 705 C CA . SER A 1 84 ? 11.162 6.405 -11.132 1.00 91.44 84 SER A CA 1
ATOM 706 C C . SER A 1 84 ? 11.119 5.660 -9.797 1.00 91.44 84 SER A C 1
ATOM 708 O O . SER A 1 84 ? 10.107 5.709 -9.097 1.00 91.44 84 SER A O 1
ATOM 710 N N . ASN A 1 85 ? 12.212 4.998 -9.414 1.00 92.94 85 ASN A N 1
ATOM 711 C CA . ASN A 1 85 ? 12.282 4.254 -8.159 1.00 92.94 85 ASN A CA 1
ATOM 712 C C . ASN A 1 85 ? 12.221 5.191 -6.946 1.00 92.94 85 ASN A C 1
ATOM 714 O O . ASN A 1 85 ? 11.400 4.966 -6.060 1.00 92.94 85 ASN A O 1
ATOM 718 N N . THR A 1 86 ? 12.977 6.294 -6.946 1.00 92.69 86 THR A N 1
ATOM 719 C CA . THR A 1 86 ? 12.915 7.295 -5.866 1.00 92.69 86 THR A CA 1
ATOM 720 C C . THR A 1 86 ? 11.524 7.923 -5.745 1.00 92.69 86 THR A C 1
ATOM 722 O O . THR A 1 86 ? 10.987 8.021 -4.645 1.00 92.69 86 THR A O 1
ATOM 725 N N . GLN A 1 87 ? 10.879 8.272 -6.862 1.00 93.06 87 GLN A N 1
ATOM 726 C CA . GLN A 1 87 ? 9.510 8.801 -6.844 1.00 93.06 87 GLN A CA 1
ATOM 727 C C . GLN A 1 87 ? 8.501 7.790 -6.276 1.00 93.06 87 GLN A C 1
ATOM 729 O O . GLN A 1 87 ? 7.629 8.148 -5.482 1.00 93.06 87 GLN A O 1
ATOM 734 N N . ARG A 1 88 ? 8.626 6.504 -6.627 1.00 93.56 88 ARG A N 1
ATOM 735 C CA . ARG A 1 88 ? 7.779 5.448 -6.050 1.00 93.56 88 ARG A CA 1
ATOM 736 C C . ARG A 1 88 ? 7.974 5.332 -4.541 1.00 93.56 88 ARG A C 1
ATOM 738 O O . ARG A 1 88 ? 6.982 5.243 -3.818 1.00 93.56 88 ARG A O 1
ATOM 745 N N . GLU A 1 89 ? 9.214 5.362 -4.063 1.00 95.19 89 GLU A N 1
ATOM 746 C CA . GLU A 1 89 ? 9.522 5.325 -2.630 1.00 95.19 89 GLU A CA 1
ATOM 747 C C . GLU A 1 89 ? 8.918 6.522 -1.887 1.00 95.19 89 GLU A C 1
ATOM 749 O O . GLU A 1 89 ? 8.262 6.341 -0.859 1.00 95.19 89 GLU A O 1
ATOM 754 N N . GLU A 1 90 ? 9.045 7.734 -2.431 1.00 95.25 90 GLU A N 1
ATOM 755 C CA . GLU A 1 90 ? 8.448 8.943 -1.857 1.00 95.25 90 GLU A CA 1
ATOM 756 C C . GLU A 1 90 ? 6.923 8.833 -1.751 1.00 95.25 90 GLU A C 1
ATOM 758 O O . GLU A 1 90 ? 6.352 9.128 -0.696 1.00 95.25 90 GLU A O 1
ATOM 763 N N . ILE A 1 91 ? 6.255 8.345 -2.800 1.00 95.62 91 ILE A N 1
ATOM 764 C CA . ILE A 1 91 ? 4.801 8.132 -2.810 1.00 95.62 91 ILE A CA 1
ATOM 765 C C . ILE A 1 91 ? 4.394 7.085 -1.766 1.00 95.62 91 ILE A C 1
ATOM 767 O O . ILE A 1 91 ? 3.411 7.284 -1.044 1.00 95.62 91 ILE A O 1
ATOM 771 N N . ILE A 1 92 ? 5.145 5.987 -1.641 1.00 96.19 92 ILE A N 1
ATOM 772 C CA . ILE A 1 92 ? 4.895 4.947 -0.633 1.00 96.19 92 ILE A CA 1
ATOM 773 C C . ILE A 1 92 ? 5.052 5.526 0.779 1.00 96.19 92 ILE A C 1
ATOM 775 O O . ILE A 1 92 ? 4.184 5.323 1.633 1.00 96.19 92 ILE A O 1
ATOM 779 N N . LEU A 1 93 ? 6.112 6.298 1.029 1.00 96.75 93 LEU A N 1
ATOM 780 C CA . LEU A 1 93 ? 6.361 6.949 2.316 1.00 96.75 93 LEU A CA 1
ATOM 781 C C . LEU A 1 93 ? 5.298 8.003 2.647 1.00 96.75 93 LEU A C 1
ATOM 783 O O . LEU A 1 93 ? 4.868 8.109 3.798 1.00 96.75 93 LEU A O 1
ATOM 787 N N . LEU A 1 94 ? 4.849 8.782 1.663 1.00 97.06 94 LEU A N 1
ATOM 788 C CA . LEU A 1 94 ? 3.755 9.741 1.819 1.00 97.06 94 LEU A CA 1
ATOM 789 C C . LEU A 1 94 ? 2.442 9.034 2.148 1.00 97.06 94 LEU A C 1
ATOM 791 O O . LEU A 1 94 ? 1.778 9.411 3.113 1.00 97.06 94 LEU A O 1
ATOM 795 N N . ARG A 1 95 ? 2.099 7.966 1.420 1.00 96.50 95 ARG A N 1
ATOM 796 C CA . ARG A 1 95 ? 0.913 7.150 1.705 1.00 96.50 95 ARG A CA 1
ATOM 797 C C . ARG A 1 95 ? 0.976 6.564 3.113 1.00 96.50 95 ARG A C 1
ATOM 799 O O . ARG A 1 95 ? 0.003 6.674 3.850 1.00 96.50 95 ARG A O 1
ATOM 806 N N . LYS A 1 96 ? 2.125 6.019 3.527 1.00 96.94 96 LYS A N 1
ATOM 807 C CA . LYS A 1 96 ? 2.326 5.489 4.884 1.00 96.94 96 LYS A CA 1
ATOM 808 C C . LYS A 1 96 ? 2.129 6.568 5.952 1.00 96.94 96 LYS A C 1
ATOM 810 O O . LYS A 1 96 ? 1.400 6.339 6.913 1.00 96.94 96 LYS A O 1
ATOM 815 N N . ARG A 1 97 ? 2.717 7.757 5.769 1.00 97.56 97 ARG A N 1
ATOM 816 C CA . ARG A 1 97 ? 2.545 8.898 6.689 1.00 97.56 97 ARG A CA 1
ATOM 817 C C . ARG A 1 97 ? 1.092 9.365 6.762 1.00 97.56 97 ARG A C 1
ATOM 819 O O . ARG A 1 97 ? 0.592 9.618 7.856 1.00 97.56 97 ARG A O 1
ATOM 826 N N . ASN A 1 98 ? 0.411 9.458 5.624 1.00 97.75 98 ASN A N 1
ATOM 827 C CA . ASN A 1 98 ? -0.987 9.878 5.566 1.00 97.75 98 ASN A CA 1
ATOM 828 C C . ASN A 1 98 ? -1.910 8.847 6.221 1.00 97.75 98 ASN A C 1
ATOM 830 O O . ASN A 1 98 ? -2.749 9.228 7.033 1.00 97.75 98 ASN A O 1
ATOM 834 N N . ASN A 1 99 ? -1.695 7.556 5.961 1.00 97.94 99 ASN A N 1
ATOM 835 C CA . ASN A 1 99 ? -2.428 6.470 6.610 1.00 97.94 99 ASN A CA 1
ATOM 836 C C . ASN A 1 99 ? -2.219 6.484 8.127 1.00 97.94 99 ASN A C 1
ATOM 838 O O . ASN A 1 99 ? -3.185 6.380 8.875 1.00 97.94 99 ASN A O 1
ATOM 842 N N . GLN A 1 100 ? -0.986 6.689 8.595 1.00 98.31 100 GLN A N 1
ATOM 843 C CA . GLN A 1 100 ? -0.693 6.792 10.023 1.00 98.31 100 GLN A CA 1
ATOM 844 C C . GLN A 1 100 ? -1.383 8.003 10.669 1.00 98.31 100 GLN A C 1
ATOM 846 O O . GLN A 1 100 ? -1.958 7.882 11.750 1.00 98.31 100 GLN A O 1
ATOM 851 N N . ARG A 1 101 ? -1.375 9.169 10.009 1.00 98.44 101 ARG A N 1
ATOM 852 C CA . ARG A 1 101 ? -2.093 10.361 10.491 1.00 98.44 101 ARG A CA 1
ATOM 853 C C . ARG A 1 101 ? -3.601 10.132 10.541 1.00 98.44 101 ARG A C 1
ATOM 855 O O . ARG A 1 101 ? -4.213 10.434 11.562 1.00 98.44 101 ARG A O 1
ATOM 862 N N . ALA A 1 102 ? -4.180 9.586 9.474 1.00 98.50 102 ALA A N 1
ATOM 863 C CA . ALA A 1 102 ? -5.604 9.277 9.397 1.00 98.50 102 ALA A CA 1
ATOM 864 C C . ALA A 1 102 ? -6.010 8.267 10.476 1.00 98.50 102 ALA A C 1
ATOM 866 O O . ALA A 1 102 ? -6.976 8.493 11.196 1.00 98.50 102 ALA A O 1
ATOM 867 N N . PHE A 1 103 ? -5.223 7.207 10.663 1.00 98.62 103 PHE A N 1
ATOM 868 C CA . PHE A 1 103 ? -5.438 6.232 11.725 1.00 98.62 103 PHE A CA 1
ATOM 869 C C . PHE A 1 103 ? -5.424 6.879 13.112 1.00 98.62 103 PHE A C 1
ATOM 871 O O . PHE A 1 103 ? -6.378 6.722 13.869 1.00 98.62 103 PHE A O 1
ATOM 878 N N . ASN A 1 104 ? -4.389 7.660 13.434 1.00 98.56 104 ASN A N 1
ATOM 879 C CA . ASN A 1 104 ? -4.287 8.331 14.732 1.00 98.56 104 ASN A CA 1
ATOM 880 C C . ASN A 1 104 ? -5.457 9.293 14.970 1.00 98.56 104 ASN A C 1
ATOM 882 O O . ASN A 1 104 ? -6.007 9.343 16.070 1.00 98.56 104 ASN A O 1
ATOM 886 N N . PHE A 1 105 ? -5.860 10.034 13.935 1.00 98.62 105 PHE A N 1
ATOM 887 C CA . PHE A 1 105 ? -7.031 10.900 13.989 1.00 98.62 105 PHE A CA 1
ATOM 888 C C . PHE A 1 105 ? -8.297 10.101 14.322 1.00 98.62 105 PHE A C 1
ATOM 890 O O . PHE A 1 105 ? -8.983 10.443 15.282 1.00 98.62 105 PHE A O 1
ATOM 897 N N . LEU A 1 106 ? -8.569 9.015 13.593 1.00 98.69 106 LEU A N 1
ATOM 898 C CA . LEU A 1 106 ? -9.751 8.168 13.783 1.00 98.69 106 LEU A CA 1
ATOM 899 C C . LEU A 1 106 ? -9.770 7.503 15.166 1.00 98.69 106 LEU A C 1
ATOM 901 O O . LEU A 1 106 ? -10.801 7.508 15.836 1.00 98.69 106 LEU A O 1
ATOM 905 N N . ILE A 1 107 ? -8.631 6.997 15.647 1.00 98.50 107 ILE A N 1
ATOM 906 C CA . ILE A 1 107 ? -8.521 6.414 16.993 1.00 98.50 107 ILE A CA 1
ATOM 907 C C . ILE A 1 107 ? -8.834 7.457 18.065 1.00 98.50 107 ILE A C 1
ATOM 909 O O . ILE A 1 107 ? -9.644 7.198 18.956 1.00 98.50 107 ILE A O 1
ATOM 913 N N . ASN A 1 108 ? -8.237 8.647 17.983 1.00 98.56 108 ASN A N 1
ATOM 914 C CA . ASN A 1 108 ? -8.463 9.709 18.966 1.00 98.56 108 ASN A CA 1
ATOM 915 C C . ASN A 1 108 ? -9.907 10.226 18.914 1.00 98.56 108 ASN A C 1
ATOM 917 O O . ASN A 1 108 ? -10.552 10.410 19.947 1.00 98.56 108 ASN A O 1
ATOM 921 N N . SER A 1 109 ? -10.433 10.401 17.703 1.00 98.56 109 SER A N 1
ATOM 922 C CA . SER A 1 109 ? -11.815 10.780 17.406 1.00 98.56 109 SER A CA 1
ATOM 923 C C . SER A 1 109 ? -12.820 9.773 17.987 1.00 98.56 109 SER A C 1
ATOM 925 O O . SER A 1 109 ? -13.778 10.167 18.667 1.00 98.56 109 SER A O 1
ATOM 927 N N . GLY A 1 110 ? -12.569 8.476 17.790 1.00 98.44 110 GLY A N 1
ATOM 928 C CA . GLY A 1 110 ? -13.365 7.374 18.324 1.00 98.44 110 GLY A CA 1
ATOM 929 C C . GLY A 1 110 ? -13.282 7.270 19.846 1.00 98.44 110 GLY A C 1
ATOM 930 O O . GLY A 1 110 ? -14.320 7.222 20.503 1.00 98.44 110 GLY A O 1
ATOM 931 N N . LYS A 1 111 ? -12.076 7.348 20.432 1.00 98.50 111 LYS A N 1
ATOM 932 C CA . LYS A 1 111 ? -11.868 7.379 21.894 1.00 98.50 111 LYS A CA 1
ATOM 933 C C . LYS A 1 111 ? -12.621 8.545 22.538 1.00 98.50 111 LYS A C 1
ATOM 935 O O . LYS A 1 111 ? -13.316 8.347 23.532 1.00 98.50 111 LYS A O 1
ATOM 940 N N . LYS A 1 112 ? -12.559 9.741 21.937 1.00 98.69 112 LYS A N 1
ATOM 941 C CA . LYS A 1 112 ? -13.315 10.911 22.401 1.00 98.69 112 LYS A CA 1
ATOM 942 C C . LYS A 1 112 ? -14.820 10.645 22.359 1.00 98.69 112 LYS A C 1
ATOM 944 O O . LYS A 1 112 ? -15.490 10.878 23.356 1.00 98.69 112 LYS A O 1
ATOM 949 N N . ARG A 1 113 ? -15.368 10.129 21.255 1.00 98.44 113 ARG A N 1
ATOM 950 C CA . ARG A 1 113 ? -16.808 9.804 21.160 1.00 98.44 113 ARG A CA 1
ATOM 951 C C . ARG A 1 113 ? -17.234 8.753 22.177 1.00 98.44 113 ARG A C 1
ATOM 953 O O . ARG A 1 113 ? -18.277 8.925 22.797 1.00 98.44 113 ARG A O 1
ATOM 960 N N . LEU A 1 114 ? -16.411 7.724 22.379 1.00 97.56 114 LEU A N 1
ATOM 961 C CA . LEU A 1 114 ? -16.662 6.670 23.358 1.00 97.56 114 LEU A CA 1
ATOM 962 C C . LEU A 1 114 ? -16.742 7.250 24.775 1.00 97.56 114 LEU A C 1
ATOM 964 O O . LEU A 1 114 ? -17.682 6.947 25.501 1.00 97.56 114 LEU A O 1
ATOM 968 N N . TYR A 1 115 ? -15.810 8.140 25.129 1.00 97.62 115 TYR A N 1
ATOM 969 C CA . TYR A 1 115 ? -15.803 8.847 26.413 1.00 97.62 115 TYR A CA 1
ATOM 970 C C . TYR A 1 115 ? -17.059 9.709 26.629 1.00 97.62 115 TYR A C 1
ATOM 972 O O . TYR A 1 115 ? -17.592 9.750 27.730 1.00 97.62 115 TYR A O 1
ATOM 980 N N . HIS A 1 116 ? -17.580 10.343 25.574 1.00 98.06 116 HIS A N 1
ATOM 981 C CA . HIS A 1 116 ? -18.815 11.141 25.633 1.00 98.06 116 HIS A CA 1
ATOM 982 C C . HIS A 1 116 ? -20.097 10.295 25.492 1.00 98.06 116 HIS A C 1
ATOM 984 O O . HIS A 1 116 ? -21.173 10.842 25.267 1.00 98.06 116 HIS A O 1
ATOM 990 N N . GLY A 1 117 ? -20.007 8.961 25.553 1.00 96.50 117 GLY A N 1
ATOM 991 C CA . GLY A 1 117 ? -21.162 8.065 25.446 1.00 96.50 117 GLY A CA 1
ATOM 992 C C . GLY A 1 117 ? -21.734 7.898 24.031 1.00 96.50 117 GLY A C 1
ATOM 993 O O . GLY A 1 117 ? -22.715 7.176 23.847 1.00 96.50 117 GLY A O 1
ATOM 994 N N . ASN A 1 118 ? -21.119 8.492 23.002 1.00 97.62 118 ASN A N 1
ATOM 995 C CA . ASN A 1 118 ? -21.514 8.298 21.606 1.00 97.62 118 ASN A CA 1
ATOM 996 C C . ASN A 1 118 ? -20.905 7.000 21.046 1.00 97.62 118 ASN A C 1
ATOM 998 O O . ASN A 1 118 ? -19.946 7.015 20.269 1.00 97.62 118 ASN A O 1
ATOM 1002 N N . ILE A 1 119 ? -21.470 5.865 21.461 1.00 97.44 119 ILE A N 1
ATOM 1003 C CA . ILE A 1 119 ? -20.936 4.528 21.160 1.00 97.44 119 ILE A CA 1
ATOM 1004 C C . ILE A 1 119 ? -21.017 4.203 19.659 1.00 97.44 119 ILE A C 1
ATOM 1006 O O . ILE A 1 119 ? -20.041 3.736 19.077 1.00 97.44 119 ILE A O 1
ATOM 1010 N N . SER A 1 120 ? -22.148 4.501 19.001 1.00 96.62 120 SER A N 1
ATOM 1011 C CA . SER A 1 120 ? -22.315 4.250 17.556 1.00 96.62 120 SER A CA 1
ATOM 1012 C C . SER A 1 120 ? -21.353 5.105 16.724 1.00 96.62 120 SER A C 1
ATOM 1014 O O . SER A 1 120 ? -20.737 4.617 15.775 1.00 96.62 120 SER A O 1
ATOM 1016 N N . GLY A 1 121 ? -21.152 6.368 17.118 1.00 97.50 121 GLY A N 1
ATOM 1017 C CA . GLY A 1 121 ? -20.145 7.235 16.516 1.00 97.50 121 GLY A CA 1
ATOM 1018 C C . GLY A 1 121 ? -18.732 6.689 16.708 1.00 97.50 121 GLY A C 1
ATOM 1019 O O . GLY A 1 121 ? -17.983 6.613 15.741 1.00 97.50 121 GLY A O 1
ATOM 1020 N N . ALA A 1 122 ? -18.377 6.257 17.921 1.00 98.31 122 ALA A N 1
ATOM 1021 C CA . ALA A 1 122 ? -17.075 5.648 18.193 1.00 98.31 122 ALA A CA 1
ATOM 1022 C C . ALA A 1 122 ? -16.825 4.399 17.334 1.00 98.31 122 ALA A C 1
ATOM 1024 O O . ALA A 1 122 ? -15.759 4.273 16.735 1.00 98.31 122 ALA A O 1
ATOM 1025 N N . TYR A 1 123 ? -17.826 3.523 17.201 1.00 97.62 123 TYR A N 1
ATOM 1026 C CA . TYR A 1 123 ? -17.744 2.333 16.355 1.00 97.62 123 TYR A CA 1
A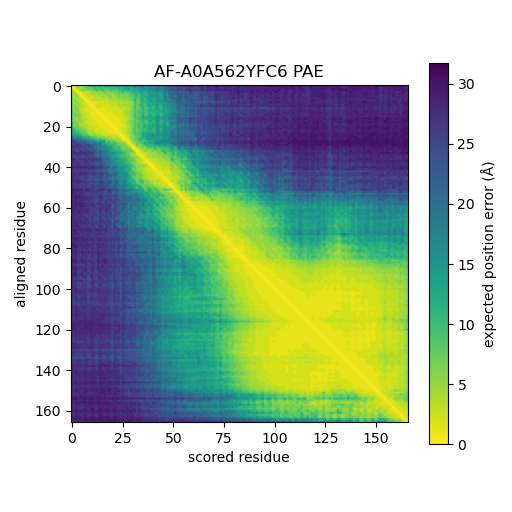TOM 1027 C C . TYR A 1 123 ? -17.441 2.675 14.892 1.00 97.62 123 TYR A C 1
ATOM 1029 O O . TYR A 1 123 ? -16.566 2.052 14.296 1.00 97.62 123 TYR A O 1
ATOM 1037 N N . LYS A 1 124 ? -18.113 3.682 14.314 1.00 97.94 124 LYS A N 1
ATOM 1038 C CA . LYS A 1 124 ? -17.860 4.110 12.926 1.00 97.94 124 LYS A CA 1
ATOM 1039 C C . LYS A 1 124 ? -16.411 4.562 12.727 1.00 97.94 124 LYS A C 1
ATOM 1041 O O . LYS A 1 124 ? -15.779 4.157 11.757 1.00 97.94 124 LYS A O 1
ATOM 1046 N N . GLU A 1 125 ? -15.870 5.344 13.660 1.00 98.50 125 GLU A N 1
ATOM 1047 C CA . GLU A 1 125 ? -14.477 5.813 13.609 1.00 98.50 125 GLU A CA 1
ATOM 1048 C C . GLU A 1 125 ? -13.486 4.645 13.740 1.00 98.50 125 GLU A C 1
ATOM 1050 O O . GLU A 1 125 ? -12.543 4.537 12.957 1.00 98.50 125 GLU A O 1
ATOM 1055 N N . PHE A 1 126 ? -13.720 3.722 14.680 1.00 98.31 126 PHE A N 1
ATOM 1056 C CA . PHE A 1 126 ? -12.876 2.536 14.850 1.00 98.31 126 PHE A CA 1
ATOM 1057 C C . PHE A 1 126 ? -12.952 1.589 13.647 1.00 98.31 126 PHE A C 1
ATOM 1059 O O . PHE A 1 126 ? -11.927 1.058 13.230 1.00 98.31 126 PHE A O 1
ATOM 1066 N N . LYS A 1 127 ? -14.125 1.425 13.025 1.00 97.31 127 LYS A N 1
ATOM 1067 C CA . LYS A 1 127 ? -14.282 0.642 11.790 1.00 97.31 127 LYS A CA 1
ATOM 1068 C C . LYS A 1 127 ? -13.472 1.241 10.637 1.00 97.31 127 LYS A C 1
ATOM 1070 O O . LYS A 1 127 ? -12.827 0.503 9.898 1.00 97.31 127 LYS A O 1
ATOM 1075 N N . LEU A 1 128 ? -13.462 2.569 10.502 1.00 98.19 128 LEU A N 1
ATOM 1076 C CA . LEU A 1 128 ? -12.615 3.252 9.520 1.00 98.19 128 LEU A CA 1
ATOM 1077 C C . LEU A 1 128 ? -11.126 3.070 9.839 1.00 98.19 128 LEU A C 1
ATOM 1079 O O . LEU A 1 128 ? -10.341 2.798 8.937 1.00 98.19 128 LEU A O 1
ATOM 1083 N N . ALA A 1 129 ? -10.733 3.157 11.113 1.00 98.31 129 ALA A N 1
ATOM 1084 C CA . ALA A 1 129 ? -9.353 2.907 11.525 1.00 98.31 129 ALA A CA 1
ATOM 1085 C C . ALA A 1 129 ? -8.919 1.458 11.219 1.00 98.31 129 ALA A C 1
ATOM 1087 O O . ALA A 1 129 ? -7.791 1.236 10.777 1.00 98.31 129 ALA A O 1
ATOM 1088 N N . HIS A 1 130 ? -9.830 0.492 11.375 1.00 97.50 130 HIS A N 1
ATOM 1089 C CA . HIS A 1 130 ? -9.609 -0.926 11.067 1.00 97.50 130 HIS A CA 1
ATOM 1090 C C . HIS A 1 130 ? -9.384 -1.174 9.580 1.00 97.50 130 HIS A C 1
ATOM 1092 O O . HIS A 1 130 ? -8.566 -2.010 9.216 1.00 97.50 130 HIS A O 1
ATOM 1098 N N . ALA A 1 131 ? -10.041 -0.409 8.708 1.00 97.44 131 ALA A N 1
ATOM 1099 C CA . ALA A 1 131 ? -9.780 -0.481 7.274 1.00 97.44 131 ALA A CA 1
ATOM 1100 C C . ALA A 1 131 ? -8.353 -0.023 6.896 1.00 97.44 131 ALA A C 1
ATOM 1102 O O . ALA A 1 131 ? -7.859 -0.405 5.839 1.00 97.44 131 ALA A O 1
ATOM 1103 N N . ILE A 1 132 ? -7.685 0.778 7.741 1.00 97.56 132 ILE A N 1
ATOM 1104 C CA . ILE A 1 132 ? -6.306 1.245 7.511 1.00 97.56 132 ILE A CA 1
ATOM 1105 C C . ILE A 1 132 ? -5.279 0.281 8.125 1.00 97.56 132 ILE A C 1
ATOM 1107 O O . ILE A 1 132 ? -4.288 -0.046 7.473 1.00 97.56 132 ILE A O 1
ATOM 1111 N N . TYR A 1 133 ? -5.497 -0.162 9.368 1.00 97.38 133 TYR A N 1
ATOM 1112 C CA . TYR A 1 133 ? -4.610 -1.088 10.084 1.00 97.38 133 TYR A CA 1
ATOM 1113 C C . TYR A 1 133 ? -5.418 -2.198 10.786 1.00 97.38 133 TYR A C 1
ATOM 1115 O O . TYR A 1 133 ? -5.654 -2.099 11.994 1.00 97.38 133 TYR A O 1
ATOM 1123 N N . PRO A 1 134 ? -5.827 -3.254 10.058 1.00 95.94 134 PRO A N 1
ATOM 1124 C CA . PRO A 1 134 ? -6.685 -4.317 10.597 1.00 95.94 134 PRO A CA 1
ATOM 1125 C C . PRO A 1 134 ? -5.993 -5.164 11.676 1.00 95.94 134 PRO A C 1
ATOM 1127 O O . PRO A 1 134 ? -6.634 -5.651 12.601 1.00 95.94 134 PRO A O 1
ATOM 1130 N N . ASP A 1 135 ? -4.666 -5.279 11.625 1.00 96.12 135 ASP A N 1
ATOM 1131 C CA . ASP A 1 135 ? -3.896 -6.103 12.568 1.00 96.12 135 ASP A CA 1
ATOM 1132 C C . ASP A 1 135 ? -3.540 -5.364 13.872 1.00 96.12 135 ASP A C 1
ATOM 1134 O O . ASP A 1 135 ? -2.797 -5.869 14.722 1.00 96.12 135 ASP A O 1
ATOM 1138 N N . ASN A 1 136 ? -4.032 -4.133 14.053 1.00 97.31 136 ASN A N 1
ATOM 1139 C CA . ASN A 1 136 ? -3.723 -3.350 15.240 1.00 97.31 136 ASN A CA 1
ATOM 1140 C C . ASN A 1 136 ? -4.475 -3.895 16.469 1.00 97.31 136 ASN A C 1
ATOM 1142 O O . ASN A 1 136 ? -5.669 -3.669 16.657 1.00 97.31 136 ASN A O 1
ATOM 1146 N N . LYS A 1 137 ? -3.739 -4.570 17.360 1.00 96.00 137 LYS A N 1
ATOM 1147 C CA . LYS A 1 137 ? -4.295 -5.218 18.560 1.00 96.00 137 LYS A CA 1
ATOM 1148 C C . LYS A 1 137 ? -5.051 -4.266 19.493 1.00 96.00 137 LYS A C 1
ATOM 1150 O O . LYS A 1 137 ? -6.037 -4.678 20.099 1.00 96.00 137 LYS A O 1
ATOM 1155 N N . GLU A 1 138 ? -4.588 -3.025 19.660 1.00 96.38 138 GLU A N 1
ATOM 1156 C CA . GLU A 1 138 ? -5.251 -2.055 20.545 1.00 96.38 138 GLU A CA 1
ATOM 1157 C C . GLU A 1 138 ? -6.589 -1.610 19.955 1.00 96.38 138 GLU A C 1
ATOM 1159 O O . GLU A 1 138 ? -7.610 -1.635 20.643 1.00 96.38 138 GLU A O 1
ATOM 1164 N N . LEU A 1 139 ? -6.599 -1.268 18.666 1.00 97.38 139 LEU A N 1
ATOM 1165 C CA . LEU A 1 139 ? -7.818 -0.952 17.938 1.00 97.38 139 LEU A CA 1
ATOM 1166 C C . LEU A 1 139 ? -8.811 -2.115 17.994 1.00 97.38 139 LEU A C 1
ATOM 1168 O O . LEU A 1 139 ? -9.976 -1.885 18.299 1.00 97.38 139 LEU A O 1
ATOM 1172 N N . ASN A 1 140 ? -8.370 -3.349 17.751 1.00 96.25 140 ASN A N 1
ATOM 1173 C CA . ASN A 1 140 ? -9.272 -4.503 17.723 1.00 96.25 140 ASN A CA 1
ATOM 1174 C C . ASN A 1 140 ? -9.941 -4.712 19.086 1.00 96.25 140 ASN A C 1
ATOM 1176 O O . ASN A 1 140 ? -11.149 -4.929 19.156 1.00 96.25 140 ASN A O 1
ATOM 1180 N N . LYS A 1 141 ? -9.201 -4.516 20.186 1.00 96.06 141 LYS A N 1
ATOM 1181 C CA . LYS A 1 141 ? -9.775 -4.508 21.542 1.00 96.06 141 LYS A CA 1
ATOM 1182 C C . LYS A 1 141 ? -10.811 -3.397 21.732 1.00 96.06 141 LYS A C 1
ATOM 1184 O O . LYS A 1 141 ? -11.867 -3.647 22.311 1.00 96.06 141 LYS A O 1
ATOM 1189 N N . LEU A 1 142 ? -10.528 -2.179 21.260 1.00 96.69 142 LEU A N 1
ATOM 1190 C CA . LEU A 1 142 ? -11.478 -1.061 21.331 1.00 96.69 142 LEU A CA 1
ATOM 1191 C C . LEU A 1 142 ? -12.737 -1.344 20.509 1.00 96.69 142 LEU A C 1
ATOM 1193 O O . LEU A 1 142 ? -13.842 -1.075 20.978 1.00 96.69 142 LEU A O 1
ATOM 1197 N N . LEU A 1 143 ? -12.582 -1.913 19.316 1.00 96.19 143 LEU A N 1
ATOM 1198 C CA . LEU A 1 143 ? -13.673 -2.239 18.410 1.00 96.19 143 LEU A CA 1
ATOM 1199 C C . LEU A 1 143 ? -14.582 -3.319 19.012 1.00 96.19 143 LEU A C 1
ATOM 1201 O O . LEU A 1 143 ? -15.786 -3.093 19.097 1.00 96.19 143 LEU A O 1
ATOM 1205 N N . VAL A 1 144 ? -14.014 -4.413 19.534 1.00 95.75 144 VAL A N 1
ATOM 1206 C CA . VAL A 1 144 ? -14.752 -5.476 20.244 1.00 95.75 144 VAL A CA 1
ATOM 1207 C C . VAL A 1 144 ? -15.477 -4.923 21.469 1.00 95.75 144 VAL A C 1
ATOM 1209 O O . VAL A 1 144 ? -16.674 -5.144 21.626 1.00 95.75 144 VAL A O 1
ATOM 1212 N N . LYS A 1 145 ? -14.799 -4.131 22.313 1.00 94.69 145 LYS A N 1
ATOM 1213 C CA . LYS A 1 145 ? -15.437 -3.502 23.482 1.00 94.69 145 LYS A CA 1
ATOM 1214 C C . LYS A 1 145 ? -16.613 -2.611 23.075 1.00 94.69 145 LYS A C 1
ATOM 1216 O O . LYS A 1 145 ? -17.654 -2.630 23.724 1.00 94.69 145 LYS A O 1
ATOM 1221 N N . THR A 1 146 ? -16.451 -1.837 22.006 1.00 96.00 146 THR A N 1
ATOM 1222 C CA . THR A 1 146 ? -17.507 -0.954 21.495 1.00 96.00 146 THR A CA 1
ATOM 1223 C C . THR A 1 146 ? -18.677 -1.759 20.926 1.00 96.00 146 THR A C 1
ATOM 1225 O O . THR A 1 146 ? -19.829 -1.420 21.182 1.00 96.00 146 THR A O 1
ATOM 1228 N N . LEU A 1 147 ? -18.392 -2.843 20.200 1.00 95.12 147 LEU A N 1
ATOM 1229 C CA . LEU A 1 147 ? -19.393 -3.755 19.648 1.00 95.12 147 LEU A CA 1
ATOM 1230 C C . LEU A 1 147 ? -20.168 -4.503 20.737 1.00 95.12 147 LEU A C 1
ATOM 1232 O O . LEU A 1 147 ? -21.380 -4.605 20.610 1.00 95.12 147 LEU A O 1
ATOM 1236 N N . ASN A 1 148 ? -19.521 -4.939 21.823 1.00 94.50 148 ASN A N 1
ATOM 1237 C CA . ASN A 1 148 ? -20.205 -5.536 22.978 1.00 94.50 148 ASN A CA 1
ATOM 1238 C C . ASN A 1 148 ? -21.276 -4.584 23.537 1.00 94.50 148 ASN A C 1
ATOM 1240 O O . ASN A 1 148 ? -22.436 -4.962 23.656 1.00 94.50 148 ASN A O 1
ATOM 1244 N N . ILE A 1 149 ? -20.908 -3.319 23.782 1.00 93.88 149 ILE A N 1
ATOM 1245 C CA . ILE A 1 149 ? -21.838 -2.295 24.293 1.00 93.88 149 ILE A CA 1
ATOM 1246 C C . ILE A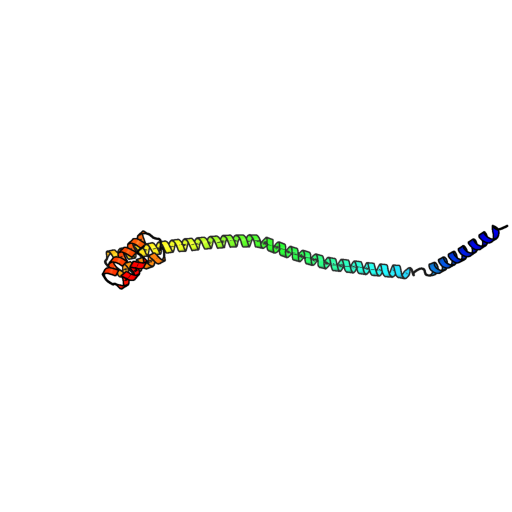 1 149 ? -22.981 -2.033 23.298 1.00 93.88 149 ILE A C 1
ATOM 1248 O O . ILE A 1 149 ? -24.111 -1.761 23.698 1.00 93.88 149 ILE A O 1
ATOM 1252 N N . LEU A 1 150 ? -22.697 -2.056 21.992 1.00 94.19 150 LEU A N 1
ATOM 1253 C CA . LEU A 1 150 ? -23.725 -1.859 20.968 1.00 94.19 150 LEU A CA 1
ATOM 1254 C C . LEU A 1 150 ? -24.650 -3.065 20.828 1.00 94.19 150 LEU A C 1
ATOM 1256 O O . LEU A 1 150 ? -25.845 -2.855 20.672 1.00 94.19 150 LEU A O 1
ATOM 1260 N N . CYS A 1 151 ? -24.123 -4.284 20.910 1.00 93.62 151 CYS A N 1
ATOM 1261 C CA . CYS A 1 151 ? -24.886 -5.529 20.850 1.00 93.62 151 CYS A CA 1
ATOM 1262 C C . CYS A 1 151 ? -25.912 -5.604 21.990 1.00 93.62 151 CYS A C 1
ATOM 1264 O O . CYS A 1 151 ? -27.076 -5.900 21.736 1.00 93.62 151 CYS A O 1
ATOM 1266 N N . GLU A 1 152 ? -25.531 -5.208 23.212 1.00 91.38 152 GLU A N 1
ATOM 1267 C CA . GLU A 1 152 ? -26.465 -5.101 24.348 1.00 91.38 152 GLU A CA 1
ATOM 1268 C C . GLU A 1 152 ? -27.637 -4.143 24.075 1.00 91.38 152 GLU A C 1
ATOM 1270 O O . GLU A 1 152 ? -28.737 -4.339 24.586 1.00 91.38 152 GLU A O 1
ATOM 1275 N N . LYS A 1 153 ? -27.419 -3.099 23.263 1.00 87.81 153 LYS A N 1
ATOM 1276 C CA . LYS A 1 153 ? -28.443 -2.097 22.929 1.00 87.81 153 LYS A CA 1
ATOM 1277 C C . LYS A 1 153 ? -29.234 -2.434 21.667 1.00 87.81 153 LYS A C 1
ATOM 1279 O O . LYS A 1 153 ? -30.382 -2.017 21.540 1.00 87.81 153 LYS A O 1
ATOM 1284 N N . GLN A 1 154 ? -28.598 -3.085 20.700 1.00 89.12 154 GLN A N 1
ATOM 1285 C CA . GLN A 1 154 ? -29.105 -3.328 19.354 1.00 89.12 154 GLN A CA 1
ATOM 1286 C C . GLN A 1 154 ? -28.531 -4.643 18.819 1.00 89.12 154 GLN A C 1
ATOM 1288 O O . GLN A 1 154 ? -27.351 -4.732 18.469 1.00 89.12 154 GLN A O 1
ATOM 1293 N N . VAL A 1 155 ? -29.409 -5.638 18.683 1.00 84.12 155 VAL A N 1
ATOM 1294 C CA . VAL A 1 155 ? -29.065 -7.021 18.308 1.00 84.12 155 VAL A CA 1
ATOM 1295 C C . VAL A 1 155 ? -28.305 -7.114 16.977 1.00 84.12 155 VAL A C 1
ATOM 1297 O O . VAL A 1 155 ? -27.442 -7.971 16.824 1.00 84.12 155 VAL A O 1
ATOM 1300 N N . SER A 1 156 ? -28.521 -6.184 16.040 1.00 86.75 156 SER A N 1
ATOM 1301 C CA . SER A 1 156 ? -27.819 -6.159 14.746 1.00 86.75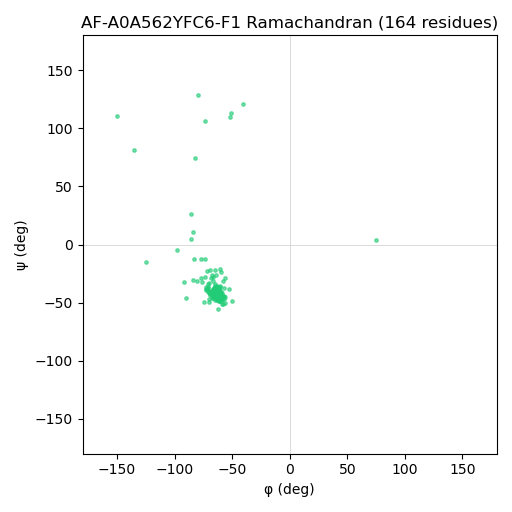 156 SER A CA 1
ATOM 1302 C C . SER A 1 156 ? -26.295 -6.030 14.863 1.00 86.75 156 SER A C 1
ATOM 1304 O O . SER A 1 156 ? -25.568 -6.400 13.946 1.00 86.75 156 SER A O 1
ATOM 1306 N N . TYR A 1 157 ? -25.779 -5.487 15.971 1.00 87.88 157 TYR A N 1
ATOM 1307 C CA . TYR A 1 157 ? -24.333 -5.411 16.201 1.00 87.88 157 TYR A CA 1
ATOM 1308 C C . TYR A 1 157 ? -23.743 -6.705 16.774 1.00 87.88 157 TYR A C 1
ATOM 1310 O O . TYR A 1 157 ? -22.522 -6.853 16.759 1.00 87.88 157 TYR A O 1
ATOM 1318 N N . CYS A 1 158 ? -24.573 -7.643 17.242 1.00 88.00 158 CYS A N 1
ATOM 1319 C CA . CYS A 1 158 ? -24.123 -8.936 17.756 1.00 88.00 158 CYS A CA 1
ATOM 1320 C C . CYS A 1 158 ? -23.580 -9.831 16.635 1.00 88.00 158 CYS A C 1
ATOM 1322 O O . CYS A 1 158 ? -22.506 -10.403 16.785 1.00 88.00 158 CYS A O 1
ATOM 1324 N N . GLU A 1 159 ? -24.240 -9.853 15.474 1.00 87.62 159 GLU A N 1
ATOM 1325 C CA . GLU A 1 159 ? -23.757 -10.596 14.298 1.00 87.62 159 GLU A CA 1
ATOM 1326 C C . GLU A 1 159 ? -22.376 -10.104 13.850 1.00 87.62 159 GLU A C 1
ATOM 1328 O O . GLU A 1 159 ? -21.481 -10.883 13.534 1.00 87.62 159 GLU A O 1
ATOM 1333 N N . VAL A 1 160 ? -22.175 -8.782 13.872 1.00 84.19 160 VAL A N 1
ATOM 1334 C CA . VAL A 1 160 ? -20.884 -8.177 13.533 1.00 84.19 160 VAL A CA 1
ATOM 1335 C C . VAL A 1 160 ? -19.830 -8.524 14.578 1.00 84.19 160 VAL A C 1
ATOM 1337 O O . VAL A 1 160 ? -18.685 -8.774 14.223 1.00 84.19 160 VAL A O 1
ATOM 1340 N N . LEU A 1 161 ? -20.195 -8.523 15.860 1.00 84.81 161 LEU A N 1
ATOM 1341 C CA . LEU A 1 161 ? -19.298 -8.881 16.954 1.00 84.81 161 LEU A CA 1
ATOM 1342 C C . LEU A 1 161 ? -18.791 -10.322 16.836 1.00 84.81 161 LEU A C 1
ATOM 1344 O O . LEU A 1 161 ? -17.615 -10.558 17.104 1.00 84.81 161 LEU A O 1
ATOM 1348 N N . ASP A 1 162 ? -19.643 -11.259 16.425 1.00 81.62 162 ASP A N 1
ATOM 1349 C CA . ASP A 1 162 ? -19.269 -12.669 16.308 1.00 81.62 162 ASP A CA 1
ATOM 1350 C C . ASP A 1 162 ? -18.187 -12.905 15.243 1.00 81.62 162 ASP A C 1
ATOM 1352 O O . ASP A 1 162 ? -17.360 -13.793 15.410 1.00 81.62 162 ASP A O 1
ATOM 1356 N N . VAL A 1 163 ? -18.084 -12.038 14.227 1.00 82.88 163 VAL A N 1
ATOM 1357 C CA . VAL A 1 163 ? -16.975 -12.055 13.249 1.00 82.88 163 VAL A CA 1
ATOM 1358 C C . VAL A 1 163 ? -15.627 -11.674 13.880 1.00 82.88 163 VAL A C 1
ATOM 1360 O O . VAL A 1 163 ? -14.573 -12.064 13.383 1.00 82.88 163 VAL A O 1
ATOM 1363 N N . PHE A 1 164 ? -15.637 -10.889 14.960 1.00 77.81 164 PHE A N 1
ATOM 1364 C CA . PHE A 1 164 ? -14.427 -10.422 15.648 1.00 77.81 164 PHE A CA 1
ATOM 1365 C C . PHE A 1 164 ? -14.064 -11.255 16.885 1.00 77.81 164 PHE A C 1
ATOM 1367 O O . PHE A 1 164 ? -13.023 -10.995 17.498 1.00 77.81 164 PHE A O 1
ATOM 1374 N N . LYS A 1 165 ? -14.898 -12.227 17.276 1.00 70.19 165 LYS A N 1
ATOM 1375 C CA . LYS A 1 165 ? -14.528 -13.216 18.292 1.00 70.19 165 LYS A CA 1
ATOM 1376 C C . LYS A 1 165 ? -13.643 -14.286 17.629 1.00 70.19 165 LYS A C 1
ATOM 1378 O O . LYS A 1 165 ? -14.021 -14.778 16.569 1.00 70.19 165 LYS A O 1
ATOM 1383 N N . PRO A 1 166 ? -12.464 -14.598 18.193 1.00 56.81 166 PRO A N 1
ATOM 1384 C CA . PRO A 1 166 ? -11.669 -15.739 17.749 1.00 56.81 166 PRO A CA 1
ATOM 1385 C C . PRO A 1 166 ? -12.368 -17.069 18.044 1.00 56.81 166 PRO A C 1
ATOM 1387 O O . PRO A 1 166 ? -13.153 -17.119 19.021 1.00 56.81 166 PRO A O 1
#

Mean predicted aligned error: 14.96 Å

Foldseek 3Di:
DPPPVVVVVVVVVVVVVVVVVVVVCVVPDDVVVVVVVVVVVVVVVVVVVVVVVVVVVVVVVVVVVVVVVVVVCVVVVVVVVVVVVVVVVVVVVVVVVVLVVLLVCLQVQLVVCVVVVVLVRSLVSLVVSCVSPVPPPVSLVVNLVSLVVVCVVPVVSVVVSVVSDD

Solvent-accessible surface area (backbone atoms only — not comparable to full-atom values): 9041 Å² total; per-residue (Å²): 144,67,73,69,66,61,55,53,56,55,55,54,54,54,52,53,53,53,50,52,52,52,59,58,56,72,65,60,74,61,68,68,56,58,56,54,49,50,55,52,49,53,53,49,52,52,54,47,54,57,52,56,52,53,54,52,55,52,55,52,52,54,51,49,52,52,52,52,51,52,64,66,45,51,68,51,53,56,51,50,49,52,51,52,50,53,51,51,50,51,52,51,52,49,50,52,51,50,51,52,51,52,32,54,49,24,47,54,54,14,54,51,28,43,75,72,67,37,47,71,61,14,43,55,28,38,54,56,27,36,75,76,47,69,84,40,66,68,58,49,52,53,44,51,56,43,30,54,61,40,22,78,76,37,65,80,35,41,67,59,38,58,74,73,52,131

Secondary structure (DSSP, 8-state):
--HHHHHHHHHHHHHHHHHHHHHHHTT---HHHHHHHHHHHHHHHHHHHHHHHHHHHHHHHHHHHHHHHHHHHHHHHHHHHHHHHHHHHHHHHHHHHHHHHHHHHHHHHHHHHHHTT-HHHHHHHHHHHHHH-TT-HHHHHHHHHHHHHHHHH-THHHHHHHHH--

Organism: NCBI:txid2528206

pLDDT: mean 85.56, std 13.81, range [52.88, 98.69]

Sequence (166 aa):
MFNYLELDYKTKKERELRNAIRKLQSHRINTSFRSSFSNSLNKFIVKLKLHWGKTILFTTTVLFAIITAILLLNPIISRYEKYSNTQREEIILLRKRNNQRAFNFLINSGKKRLYHGNISGAYKEFKLAHAIYPDNKELNKLLVKTLNILCEKQVSYCEVLDVFKP

Radius of gyration: 53.27 Å; Cα contacts (8 Å, |Δi|>4): 69; chains: 1; bounding box: 95×72×120 Å